Protein AF-A0A9E4R1P6-F1 (afdb_monomer)

Sequence (105 aa):
MTIDVGTGIARILKQEGVEWVSTFPVCRVNNALGREGMPMVMMRDDRYAVALADAFSRITAGAKNGVCTFQGGVNAAGIQVAFAGMAQAFEDGSPVLCITDGISA

Mean predicted aligned error: 2.77 Å

Structure (mmCIF, N/CA/C/O backbone):
data_AF-A0A9E4R1P6-F1
#
_entry.id   AF-A0A9E4R1P6-F1
#
loop_
_atom_site.group_PDB
_atom_site.id
_atom_site.type_symbol
_atom_site.label_atom_id
_atom_site.label_alt_id
_atom_site.label_comp_id
_atom_site.label_asym_id
_atom_site.label_entity_id
_atom_site.label_seq_id
_atom_site.pdbx_PDB_ins_code
_atom_site.Cartn_x
_atom_site.Cartn_y
_atom_site.Cartn_z
_atom_site.occupancy
_atom_site.B_iso_or_equiv
_atom_site.auth_seq_id
_atom_site.auth_comp_id
_atom_site.auth_asym_id
_atom_site.auth_atom_id
_atom_site.pdbx_PDB_model_num
ATOM 1 N N . MET A 1 1 ? -21.450 2.598 -18.128 1.00 70.06 1 MET A N 1
ATOM 2 C CA . MET A 1 1 ? -20.208 3.341 -18.428 1.00 70.06 1 MET A CA 1
ATOM 3 C C . MET A 1 1 ? -19.041 2.433 -18.069 1.00 70.06 1 MET A C 1
ATOM 5 O O . MET A 1 1 ? -18.981 1.994 -16.929 1.00 70.06 1 MET A O 1
ATOM 9 N N . THR A 1 2 ? -18.200 2.060 -19.031 1.00 89.00 2 THR A N 1
ATOM 10 C CA . THR A 1 2 ? -17.006 1.225 -18.801 1.00 89.00 2 THR A CA 1
ATOM 11 C C . THR A 1 2 ? -15.876 2.080 -18.226 1.00 89.00 2 THR A C 1
ATOM 13 O O . THR A 1 2 ? -15.660 3.193 -18.702 1.00 89.00 2 THR A O 1
ATOM 16 N N . ILE A 1 3 ? -15.177 1.581 -17.205 1.00 94.75 3 ILE A N 1
ATOM 17 C CA . ILE A 1 3 ? -14.033 2.248 -16.557 1.00 94.75 3 ILE A CA 1
ATOM 18 C C . ILE A 1 3 ? -12.776 1.384 -16.688 1.00 94.75 3 ILE A C 1
ATOM 20 O O . ILE A 1 3 ? -12.888 0.165 -16.822 1.00 94.75 3 ILE A O 1
ATOM 24 N N . ASP A 1 4 ? -11.591 2.001 -16.652 1.00 95.19 4 ASP A N 1
ATOM 25 C CA . ASP A 1 4 ? -10.331 1.254 -16.586 1.00 95.19 4 ASP A CA 1
ATOM 26 C C . ASP A 1 4 ? -10.140 0.595 -15.207 1.00 95.19 4 ASP A C 1
ATOM 28 O O . ASP A 1 4 ? -10.714 1.033 -14.206 1.00 95.19 4 ASP A O 1
ATOM 32 N N . VAL A 1 5 ? -9.332 -0.468 -15.154 1.00 94.62 5 VAL A N 1
ATOM 33 C CA . VAL A 1 5 ? -9.112 -1.265 -13.934 1.00 94.62 5 VAL A CA 1
ATOM 34 C C . VAL A 1 5 ? -8.558 -0.415 -12.789 1.00 94.62 5 VAL A C 1
ATOM 36 O O . VAL A 1 5 ? -8.999 -0.570 -11.653 1.00 94.62 5 VAL A O 1
ATOM 39 N N . GLY A 1 6 ? -7.640 0.515 -13.070 1.00 96.38 6 GLY A N 1
ATOM 40 C CA . GLY A 1 6 ? -7.062 1.385 -12.048 1.00 96.38 6 GLY A CA 1
ATOM 41 C C . GLY A 1 6 ? -8.111 2.306 -11.430 1.00 96.38 6 GLY A C 1
ATOM 42 O O . GLY A 1 6 ? -8.166 2.450 -10.209 1.00 96.38 6 GLY A O 1
ATOM 43 N N . THR A 1 7 ? -8.988 2.884 -12.256 1.00 97.56 7 THR A N 1
ATOM 44 C CA . THR A 1 7 ? -10.137 3.666 -11.772 1.00 97.56 7 THR A CA 1
ATOM 45 C C . THR A 1 7 ? -11.112 2.807 -10.968 1.00 97.56 7 THR A C 1
ATOM 47 O O . THR A 1 7 ? -11.629 3.268 -9.951 1.00 97.56 7 THR A O 1
ATOM 50 N N . GLY A 1 8 ? -11.332 1.553 -11.372 1.00 97.75 8 GLY A N 1
ATOM 51 C CA . GLY A 1 8 ? -12.106 0.587 -10.590 1.00 97.75 8 GLY A CA 1
ATOM 52 C C . GLY A 1 8 ? -11.530 0.382 -9.188 1.00 97.75 8 GLY A C 1
ATOM 53 O O . GLY A 1 8 ? -12.247 0.565 -8.207 1.00 97.75 8 GLY A O 1
ATOM 54 N N . ILE A 1 9 ? -10.227 0.095 -9.094 1.00 97.62 9 ILE A N 1
ATOM 55 C CA . ILE A 1 9 ? -9.514 -0.073 -7.817 1.00 97.62 9 ILE A CA 1
ATOM 56 C C . ILE A 1 9 ? -9.658 1.181 -6.952 1.00 97.62 9 ILE A C 1
ATOM 58 O O 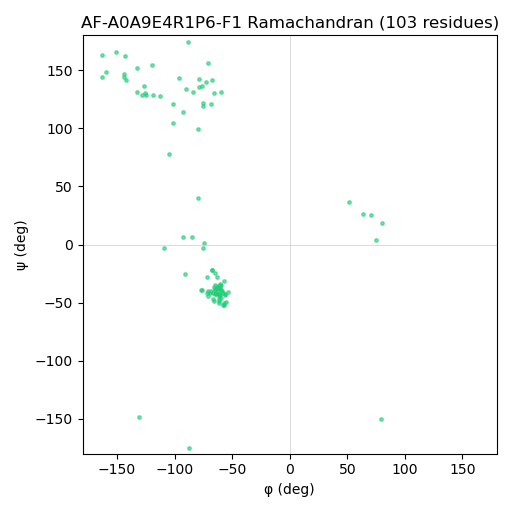. ILE A 1 9 ? -10.071 1.086 -5.802 1.00 97.62 9 ILE A O 1
ATOM 62 N N . ALA A 1 10 ? -9.380 2.363 -7.505 1.00 98.06 10 ALA A N 1
ATOM 63 C CA . ALA A 1 10 ? -9.454 3.618 -6.760 1.00 98.06 10 ALA A CA 1
ATOM 64 C C . ALA A 1 10 ? -10.853 3.874 -6.167 1.00 98.06 10 ALA A C 1
ATOM 66 O O . ALA A 1 10 ? -10.971 4.288 -5.014 1.00 98.06 10 ALA A O 1
ATOM 67 N N . ARG A 1 11 ? -11.921 3.589 -6.923 1.00 97.56 11 ARG A N 1
ATOM 68 C CA . ARG A 1 11 ? -13.304 3.738 -6.442 1.00 97.56 11 ARG A CA 1
ATOM 69 C C . ARG A 1 11 ? -13.662 2.729 -5.360 1.00 97.56 11 ARG A C 1
ATOM 71 O O . ARG A 1 11 ? -14.312 3.121 -4.398 1.00 97.56 11 ARG A O 1
ATOM 78 N N . ILE A 1 12 ? -13.220 1.479 -5.499 1.00 97.94 12 ILE A N 1
ATOM 79 C CA . ILE A 1 12 ? -13.414 0.446 -4.474 1.00 97.94 12 ILE A CA 1
ATOM 80 C C . ILE A 1 12 ? -12.711 0.866 -3.182 1.00 97.94 12 ILE A C 1
ATOM 82 O O . ILE A 1 12 ? -13.351 0.899 -2.143 1.00 97.94 12 ILE A O 1
ATOM 86 N N . LEU A 1 13 ? -11.448 1.302 -3.242 1.00 98.19 13 LEU A N 1
ATOM 87 C CA . LEU A 1 13 ? -10.725 1.771 -2.052 1.00 98.19 13 LEU A CA 1
ATOM 88 C C . LEU A 1 13 ? -11.474 2.905 -1.331 1.00 98.19 13 LEU A C 1
ATOM 90 O O . LEU A 1 13 ? -11.601 2.878 -0.111 1.00 98.19 13 LEU A O 1
ATOM 94 N N . LYS A 1 14 ? -12.032 3.872 -2.073 1.00 97.25 14 LYS A N 1
ATOM 95 C CA . LYS A 1 14 ? -12.857 4.941 -1.479 1.00 97.25 14 LYS A CA 1
ATOM 96 C C . LYS A 1 14 ? -14.146 4.410 -0.847 1.00 97.25 14 LYS A C 1
ATOM 98 O O . LYS A 1 14 ? -14.548 4.913 0.196 1.00 97.25 14 LYS A O 1
ATOM 103 N N . GLN A 1 15 ? -14.803 3.433 -1.474 1.00 97.75 15 GLN A N 1
ATOM 104 C CA . GLN A 1 15 ? -16.016 2.798 -0.938 1.00 97.75 15 GLN A CA 1
ATOM 105 C C . GLN A 1 15 ? -15.729 2.006 0.343 1.00 97.75 15 GLN A C 1
ATOM 107 O O . GLN A 1 15 ? -16.524 2.066 1.274 1.00 97.75 15 GLN A O 1
ATOM 112 N N . GLU A 1 16 ? -14.564 1.361 0.419 1.00 97.44 16 GLU A N 1
ATOM 113 C CA . GLU A 1 16 ? -14.054 0.673 1.614 1.00 97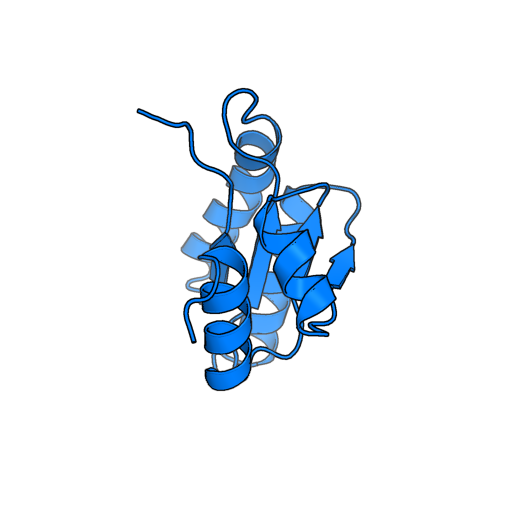.44 16 GLU A CA 1
ATOM 114 C C . GLU A 1 16 ? -13.541 1.644 2.700 1.00 97.44 16 GLU A C 1
ATOM 116 O O . GLU A 1 16 ? -13.060 1.217 3.746 1.00 97.44 16 GLU A O 1
ATOM 121 N N . GLY A 1 17 ? -13.635 2.961 2.480 1.00 96.06 17 GLY A N 1
ATOM 122 C CA . GLY A 1 17 ? -13.270 3.975 3.471 1.00 96.06 17 GLY A CA 1
ATOM 123 C C . GLY A 1 17 ? -11.770 4.259 3.585 1.00 96.06 17 GLY A C 1
ATOM 124 O O . GLY A 1 17 ? -11.340 4.831 4.585 1.00 96.06 17 GLY A O 1
ATOM 125 N N . VAL A 1 18 ? -10.966 3.897 2.580 1.00 98.06 18 VAL A N 1
ATOM 126 C CA . VAL A 1 18 ? -9.542 4.262 2.527 1.00 98.06 18 VAL A CA 1
ATOM 127 C C . VAL A 1 18 ? -9.413 5.772 2.320 1.00 98.06 18 VAL A C 1
ATOM 129 O O . VAL A 1 18 ? -9.896 6.321 1.331 1.00 98.06 18 VAL A O 1
ATOM 132 N N . GLU A 1 19 ? -8.751 6.445 3.260 1.00 95.94 19 GLU A N 1
ATOM 133 C CA . GLU A 1 19 ? -8.621 7.910 3.281 1.00 95.94 19 GLU A CA 1
ATOM 134 C C . GLU A 1 19 ? -7.373 8.422 2.555 1.00 95.94 19 GLU A C 1
ATOM 136 O O . GLU A 1 19 ? -7.340 9.573 2.120 1.00 95.94 19 GLU A O 1
ATOM 141 N N . TRP A 1 20 ? -6.331 7.596 2.459 1.00 98.25 20 TRP A N 1
ATOM 142 C CA . TRP A 1 20 ? -5.059 7.935 1.830 1.00 98.25 20 TRP A CA 1
ATOM 143 C C . TRP A 1 20 ? -4.248 6.673 1.518 1.00 98.25 20 TRP A C 1
ATOM 145 O O . TRP A 1 20 ? -4.506 5.598 2.057 1.00 98.25 20 TRP A O 1
ATOM 155 N N . VAL A 1 21 ? -3.247 6.817 0.649 1.00 98.62 21 VAL A N 1
ATOM 156 C CA . VAL A 1 21 ? -2.336 5.736 0.243 1.00 98.62 21 VAL A CA 1
ATOM 157 C C . VAL A 1 21 ? -0.888 6.199 0.402 1.00 98.62 21 VAL A C 1
ATOM 159 O O . VAL A 1 21 ? -0.526 7.264 -0.098 1.00 98.62 21 VAL A O 1
ATOM 162 N N . SER A 1 22 ? -0.031 5.434 1.079 1.00 98.50 22 SER A N 1
ATOM 163 C CA . SER A 1 22 ? 1.417 5.700 1.065 1.00 98.50 22 SER A CA 1
ATOM 164 C C . SER A 1 22 ? 2.042 5.175 -0.229 1.00 98.50 22 SER A C 1
ATOM 166 O O . SER A 1 22 ? 1.661 4.124 -0.737 1.00 98.50 22 SER A O 1
ATOM 168 N N . THR A 1 23 ? 3.011 5.889 -0.800 1.00 97.88 23 THR A N 1
ATOM 169 C CA . THR A 1 23 ? 3.576 5.509 -2.103 1.00 97.88 23 THR A CA 1
ATOM 170 C C . THR A 1 23 ? 5.066 5.783 -2.218 1.00 97.88 23 THR A C 1
ATOM 172 O O . THR A 1 23 ? 5.536 6.810 -1.733 1.00 97.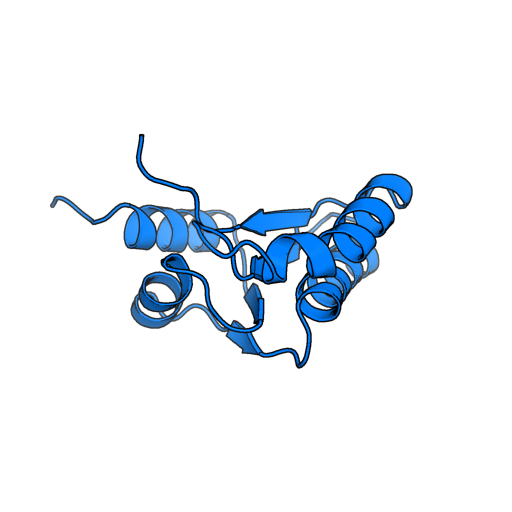88 23 THR A O 1
ATOM 175 N N . PHE A 1 24 ? 5.797 4.915 -2.925 1.00 96.94 24 PHE A N 1
ATOM 176 C CA . PHE A 1 24 ? 7.118 5.227 -3.476 1.00 96.94 24 PHE A CA 1
ATOM 177 C C . PHE A 1 24 ? 7.559 4.237 -4.574 1.00 96.94 24 PHE A C 1
ATOM 179 O O . PHE A 1 24 ? 7.305 3.051 -4.437 1.00 96.94 24 PHE A O 1
ATOM 186 N N . PRO A 1 25 ? 8.265 4.680 -5.630 1.00 90.50 25 PRO A N 1
ATOM 187 C CA . PRO A 1 25 ? 8.092 5.977 -6.267 1.00 90.50 25 PRO A CA 1
ATOM 188 C C . PRO A 1 25 ? 6.844 5.963 -7.166 1.00 90.50 25 PRO A C 1
ATOM 190 O O . PRO A 1 25 ? 6.095 6.939 -7.195 1.00 90.50 25 PRO A O 1
ATOM 193 N N . VAL A 1 26 ? 6.602 4.853 -7.880 1.00 89.75 26 VAL A N 1
ATOM 194 C CA . VAL A 1 26 ? 5.568 4.734 -8.916 1.00 89.75 26 VAL A CA 1
ATOM 195 C C . VAL A 1 26 ? 4.891 3.364 -8.895 1.00 89.75 26 VAL A C 1
ATOM 197 O O . VAL A 1 26 ? 5.545 2.339 -8.742 1.00 89.75 26 VAL A O 1
ATOM 200 N N . CYS A 1 27 ? 3.584 3.355 -9.131 1.00 94.25 27 CYS A N 1
ATOM 201 C CA . CYS A 1 27 ? 2.789 2.191 -9.519 1.00 94.25 27 CYS A CA 1
ATOM 202 C C . CYS A 1 27 ? 1.723 2.682 -10.509 1.00 94.25 27 CYS A C 1
ATOM 204 O O . CYS A 1 27 ? 1.255 3.821 -10.395 1.00 94.25 27 CYS A O 1
ATOM 206 N N . ARG A 1 28 ? 1.327 1.871 -11.500 1.00 92.81 28 ARG A N 1
ATOM 207 C CA . ARG A 1 28 ? 0.378 2.304 -12.550 1.00 92.81 28 ARG A CA 1
ATOM 208 C C . ARG A 1 28 ? -0.952 2.801 -11.980 1.00 92.81 28 ARG A C 1
ATOM 210 O O . ARG A 1 28 ? -1.553 3.714 -12.550 1.00 92.81 28 ARG A O 1
ATOM 217 N N . VAL A 1 29 ? -1.389 2.245 -10.847 1.00 96.19 29 VAL A N 1
ATOM 218 C CA . VAL A 1 29 ? -2.637 2.638 -10.176 1.00 96.19 29 VAL A CA 1
ATOM 219 C C . VAL A 1 29 ? -2.599 4.077 -9.647 1.00 96.19 29 VAL A C 1
ATOM 221 O O . VAL A 1 29 ? -3.645 4.715 -9.568 1.00 96.19 29 VAL A O 1
ATOM 224 N N . ASN A 1 30 ? -1.418 4.643 -9.371 1.00 96.94 30 ASN A N 1
ATOM 225 C CA . ASN A 1 30 ? -1.272 5.967 -8.752 1.00 96.94 30 ASN A CA 1
ATOM 226 C C . ASN A 1 30 ? -1.913 7.078 -9.592 1.00 96.94 30 ASN A C 1
ATOM 228 O O . ASN A 1 30 ? -2.519 8.003 -9.055 1.00 96.94 30 ASN A O 1
ATOM 232 N N . ASN A 1 31 ? -1.857 6.962 -10.923 1.00 96.31 31 ASN A N 1
ATOM 233 C CA . ASN A 1 31 ? -2.524 7.907 -11.820 1.00 96.31 31 ASN A CA 1
ATOM 234 C C . ASN A 1 31 ? -4.052 7.857 -11.684 1.00 96.31 31 ASN A C 1
ATOM 236 O O . ASN A 1 31 ? -4.719 8.877 -11.843 1.00 96.31 31 ASN A O 1
ATOM 240 N N . ALA A 1 32 ? -4.620 6.678 -11.426 1.00 97.56 32 ALA A N 1
ATOM 241 C CA . ALA A 1 32 ? -6.049 6.525 -11.183 1.00 97.56 32 ALA A CA 1
ATOM 242 C C . ALA A 1 32 ? -6.442 7.000 -9.776 1.00 97.56 32 ALA A C 1
ATOM 244 O O . ALA A 1 32 ? -7.454 7.682 -9.642 1.00 97.56 32 ALA A O 1
ATOM 245 N N . LEU A 1 33 ? -5.612 6.723 -8.761 1.00 97.94 33 LEU A N 1
ATOM 246 C CA . LEU A 1 33 ? -5.766 7.272 -7.408 1.00 97.94 33 LEU A CA 1
ATOM 247 C C . LEU A 1 33 ? -5.823 8.806 -7.447 1.00 97.94 33 LEU A C 1
ATOM 249 O O . LEU A 1 33 ? -6.772 9.398 -6.938 1.00 97.94 33 LEU A O 1
ATOM 253 N N . GLY A 1 34 ? -4.872 9.443 -8.139 1.00 97.00 34 GLY A N 1
ATOM 254 C CA . GLY A 1 34 ? -4.859 10.894 -8.330 1.00 97.00 34 GLY A CA 1
ATOM 255 C C . GLY A 1 34 ? -6.090 11.420 -9.078 1.00 97.00 34 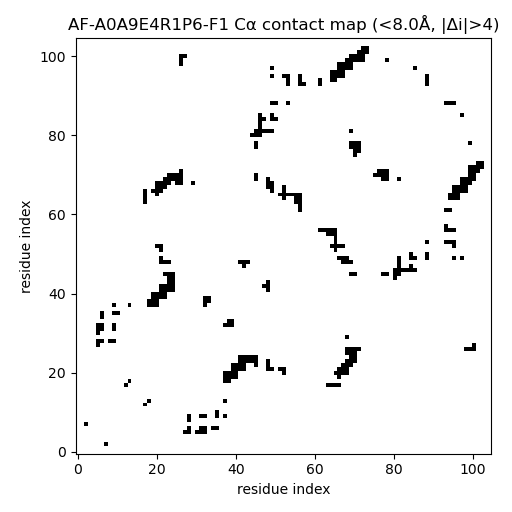GLY A C 1
ATOM 256 O O . GLY A 1 34 ? -6.690 12.400 -8.643 1.00 97.00 34 GLY A O 1
ATOM 257 N N . ARG A 1 35 ? -6.520 10.752 -10.162 1.00 96.81 35 ARG A N 1
ATOM 258 C CA . ARG A 1 35 ? -7.742 11.115 -10.913 1.00 96.81 35 ARG A CA 1
ATOM 259 C C . ARG A 1 35 ? -9.011 11.058 -10.061 1.00 96.81 35 ARG A C 1
ATOM 261 O O . ARG A 1 35 ? -9.877 11.911 -10.208 1.00 96.81 35 ARG A O 1
ATOM 268 N N . GLU A 1 36 ? -9.121 10.069 -9.179 1.00 97.44 36 GLU A N 1
ATOM 269 C CA . GLU A 1 36 ? -10.260 9.903 -8.266 1.00 97.44 36 GLU A CA 1
ATOM 270 C C . GLU A 1 36 ? -10.112 10.731 -6.971 1.00 97.44 36 GLU A C 1
ATOM 272 O O . GLU A 1 36 ? -10.942 10.623 -6.062 1.00 97.44 36 GLU A O 1
ATOM 277 N N . GLY A 1 37 ? -9.082 11.583 -6.884 1.00 97.06 37 GLY A N 1
ATOM 278 C CA . GLY A 1 37 ? -8.853 12.497 -5.766 1.00 97.06 37 GLY A CA 1
ATOM 279 C C . GLY A 1 37 ? -8.431 11.804 -4.471 1.00 97.06 37 GLY A C 1
ATOM 280 O O . GLY A 1 37 ? -8.702 12.331 -3.396 1.00 97.06 37 GLY A O 1
ATOM 281 N N . MET A 1 38 ? -7.818 10.620 -4.555 1.00 97.75 38 MET A N 1
ATOM 282 C CA . MET A 1 38 ? -7.271 9.917 -3.397 1.00 97.75 38 MET A CA 1
ATOM 283 C C . MET A 1 38 ? -5.959 10.584 -2.954 1.00 97.75 38 MET A C 1
ATOM 285 O O . MET A 1 38 ? -5.016 10.640 -3.753 1.00 97.75 38 MET A O 1
ATOM 289 N N . PRO A 1 39 ? -5.851 11.062 -1.701 1.00 97.94 39 PRO A N 1
ATOM 290 C CA . PRO A 1 39 ? -4.599 11.575 -1.165 1.00 97.94 39 PRO A CA 1
ATOM 291 C C . PRO A 1 39 ? -3.503 10.506 -1.190 1.00 97.94 39 PRO A C 1
ATOM 293 O O . PRO A 1 39 ? -3.699 9.378 -0.736 1.00 97.94 39 PRO A O 1
ATOM 296 N N . MET A 1 40 ? -2.329 10.871 -1.702 1.00 97.75 40 MET A N 1
ATOM 297 C CA . MET A 1 40 ? -1.156 10.000 -1.722 1.00 97.75 40 MET A CA 1
ATOM 298 C C . MET A 1 40 ? -0.020 10.630 -0.925 1.00 97.75 40 MET A C 1
ATOM 300 O O . MET A 1 40 ? 0.348 11.782 -1.163 1.00 97.75 40 MET A O 1
ATOM 304 N N . VAL A 1 41 ? 0.557 9.868 0.002 1.00 97.88 41 VAL A N 1
ATOM 305 C CA . VAL A 1 41 ? 1.681 10.302 0.836 1.00 97.88 41 VAL A CA 1
ATOM 306 C C . VAL A 1 41 ? 2.970 9.710 0.270 1.00 97.88 41 VAL A C 1
ATOM 308 O O . VAL A 1 41 ? 3.237 8.516 0.404 1.00 97.88 41 VAL A O 1
ATOM 311 N N . MET A 1 42 ? 3.763 10.548 -0.399 1.00 97.38 42 MET A N 1
ATOM 312 C CA . MET A 1 42 ? 5.013 10.140 -1.043 1.00 97.38 42 MET A CA 1
ATOM 313 C C . MET A 1 42 ? 6.123 9.920 -0.012 1.00 97.38 42 MET A C 1
ATOM 315 O O . MET A 1 42 ? 6.515 10.852 0.691 1.00 97.38 42 MET A O 1
ATOM 319 N N . MET A 1 43 ? 6.650 8.700 0.055 1.00 97.50 43 MET A N 1
ATOM 320 C CA . MET A 1 43 ? 7.804 8.352 0.885 1.00 97.50 43 MET A CA 1
ATOM 321 C C . MET A 1 43 ? 9.118 8.602 0.132 1.00 97.50 43 MET A C 1
ATOM 323 O O . MET A 1 43 ? 9.138 9.172 -0.958 1.00 97.50 43 MET A O 1
ATOM 327 N N . ARG A 1 44 ? 10.250 8.231 0.736 1.00 95.62 44 ARG A N 1
ATOM 328 C CA . ARG A 1 44 ? 11.583 8.331 0.111 1.00 95.62 44 ARG A CA 1
ATOM 329 C C . ARG A 1 44 ? 12.190 6.976 -0.249 1.00 95.62 44 ARG A C 1
ATOM 331 O O . ARG A 1 44 ? 13.281 6.959 -0.806 1.00 95.62 44 ARG A O 1
ATOM 338 N N . ASP A 1 45 ? 11.495 5.894 0.094 1.00 95.25 45 ASP A N 1
ATOM 339 C CA . ASP A 1 45 ? 11.919 4.509 -0.097 1.00 95.25 45 ASP A CA 1
ATOM 340 C C . ASP A 1 45 ? 10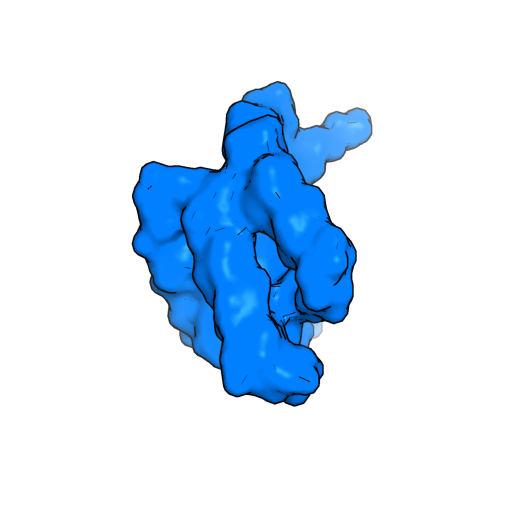.692 3.576 -0.063 1.00 95.25 45 ASP A C 1
ATOM 342 O O . ASP A 1 45 ? 9.720 3.863 0.651 1.00 95.25 45 ASP A O 1
ATOM 346 N N . ASP A 1 46 ? 10.732 2.465 -0.806 1.00 95.81 46 ASP A N 1
ATOM 347 C CA . ASP A 1 46 ? 9.639 1.491 -0.908 1.00 95.81 46 ASP A CA 1
ATOM 348 C C . ASP A 1 46 ? 9.330 0.845 0.451 1.00 95.81 46 ASP A C 1
ATOM 350 O O . ASP A 1 46 ? 8.163 0.666 0.808 1.00 95.81 46 ASP A O 1
ATOM 354 N N . ARG A 1 47 ? 10.356 0.579 1.275 1.00 96.81 47 ARG A N 1
ATOM 355 C CA . ARG A 1 47 ? 10.172 0.046 2.633 1.00 96.81 47 ARG A CA 1
ATOM 356 C C . ARG A 1 47 ? 9.383 1.014 3.506 1.00 96.81 47 ARG A C 1
ATOM 358 O O . ARG A 1 47 ? 8.550 0.576 4.298 1.00 96.81 47 ARG A O 1
ATOM 365 N N . TYR A 1 48 ? 9.629 2.318 3.379 1.00 97.69 48 TYR A N 1
ATOM 366 C CA . TYR A 1 48 ? 8.898 3.321 4.154 1.00 97.69 48 TYR A CA 1
ATOM 367 C C . TYR A 1 48 ? 7.453 3.487 3.682 1.00 97.69 48 TYR A C 1
ATOM 369 O O . TYR A 1 48 ? 6.593 3.793 4.507 1.00 97.69 48 TYR A O 1
ATOM 377 N N . ALA A 1 49 ? 7.155 3.233 2.400 1.00 98.25 49 ALA A N 1
ATOM 378 C CA . ALA A 1 49 ? 5.770 3.179 1.926 1.00 98.25 49 ALA A CA 1
ATOM 379 C C . ALA A 1 49 ? 4.986 2.094 2.673 1.00 98.25 49 ALA A C 1
ATOM 381 O O . ALA A 1 49 ? 3.906 2.380 3.195 1.00 98.25 49 ALA A O 1
ATOM 382 N N . VAL A 1 50 ? 5.562 0.896 2.817 1.00 98.50 50 VAL A N 1
ATOM 383 C CA . VAL A 1 50 ? 4.940 -0.185 3.595 1.00 98.50 50 VAL A CA 1
ATOM 384 C C . VAL A 1 50 ? 4.881 0.159 5.083 1.00 98.50 50 VAL A C 1
ATOM 386 O O . VAL A 1 50 ? 3.820 0.047 5.686 1.00 98.50 50 VAL A O 1
ATOM 389 N N . ALA A 1 51 ? 5.981 0.643 5.669 1.00 98.25 51 ALA A N 1
ATOM 390 C CA . ALA A 1 51 ? 6.052 0.937 7.101 1.00 98.25 51 ALA A CA 1
ATOM 391 C C . ALA A 1 51 ? 5.026 1.992 7.553 1.00 98.25 51 ALA A C 1
ATOM 393 O O . ALA A 1 51 ? 4.488 1.890 8.652 1.00 98.25 51 ALA A O 1
ATOM 394 N N . LEU A 1 52 ? 4.727 2.993 6.718 1.00 98.44 52 LEU A N 1
ATOM 395 C CA . LEU A 1 52 ? 3.703 3.987 7.040 1.00 98.44 52 LEU A CA 1
ATOM 396 C C . LEU A 1 52 ? 2.287 3.386 7.020 1.00 98.44 52 LEU A C 1
ATOM 398 O O . LEU A 1 52 ? 1.484 3.688 7.903 1.00 98.44 52 LEU A O 1
ATOM 402 N N . ALA A 1 53 ? 1.983 2.532 6.040 1.00 98.50 53 ALA A N 1
ATOM 403 C CA . ALA A 1 53 ? 0.697 1.839 5.972 1.00 98.50 53 ALA A CA 1
ATOM 404 C C . ALA A 1 53 ? 0.529 0.844 7.134 1.00 98.50 53 ALA A C 1
ATOM 406 O O . ALA A 1 53 ? -0.527 0.799 7.767 1.00 98.50 53 ALA A O 1
ATOM 407 N N . ASP A 1 54 ? 1.585 0.101 7.466 1.00 98.56 54 ASP A N 1
ATOM 408 C CA . ASP A 1 54 ? 1.628 -0.774 8.638 1.00 98.56 54 ASP A CA 1
ATOM 409 C C . ASP A 1 54 ? 1.379 0.008 9.937 1.00 98.56 54 ASP A C 1
ATOM 411 O O . ASP A 1 54 ? 0.458 -0.305 10.694 1.00 98.56 54 ASP A O 1
ATOM 415 N N . ALA A 1 55 ? 2.121 1.097 10.155 1.00 98.12 55 ALA A N 1
ATOM 416 C CA . ALA A 1 55 ? 1.950 1.940 11.332 1.00 98.12 55 ALA A CA 1
ATOM 417 C C . ALA A 1 55 ? 0.510 2.460 11.463 1.00 98.12 55 ALA A C 1
ATOM 419 O O . ALA A 1 55 ? -0.052 2.407 12.555 1.00 98.12 55 ALA A O 1
ATOM 420 N N . PHE A 1 56 ? -0.112 2.911 10.368 1.00 98.25 56 PHE A N 1
ATOM 421 C CA . PHE A 1 56 ? -1.504 3.372 10.375 1.00 98.25 56 PHE A CA 1
ATOM 422 C C . PHE A 1 56 ? -2.495 2.280 10.794 1.00 98.25 56 PHE A C 1
ATOM 424 O O . PHE A 1 56 ? -3.386 2.513 11.617 1.00 98.25 56 PHE A O 1
ATOM 431 N N . SER A 1 57 ? -2.305 1.072 10.275 1.00 98.25 57 SER A N 1
ATOM 432 C CA . SER A 1 57 ? -3.136 -0.083 10.622 1.00 98.25 57 SER A CA 1
ATOM 433 C C . SER A 1 57 ? -3.030 -0.405 12.111 1.00 98.25 57 SER A C 1
ATOM 435 O O . SER A 1 57 ? -4.031 -0.614 12.796 1.00 98.25 57 SER A O 1
ATOM 437 N N . ARG A 1 58 ? -1.813 -0.354 12.658 1.00 97.88 58 ARG A N 1
ATOM 438 C CA . ARG A 1 58 ? -1.542 -0.657 14.068 1.00 97.88 58 ARG A CA 1
ATOM 439 C C . ARG A 1 58 ? -2.064 0.407 15.026 1.00 97.88 58 ARG A C 1
ATOM 441 O O . ARG A 1 58 ? -2.683 0.057 16.027 1.00 97.88 58 ARG A O 1
ATOM 448 N N . ILE A 1 59 ? -1.867 1.696 14.733 1.00 97.62 59 ILE A N 1
ATOM 449 C CA . ILE A 1 59 ? -2.360 2.779 15.609 1.00 97.62 59 ILE A CA 1
ATOM 450 C C . ILE A 1 59 ? -3.890 2.865 15.625 1.00 97.62 59 ILE A C 1
ATOM 452 O O . ILE A 1 59 ? -4.460 3.395 16.574 1.00 97.62 59 ILE A O 1
ATOM 456 N N . THR A 1 60 ? -4.555 2.336 14.595 1.00 96.38 60 THR A N 1
ATOM 457 C CA . THR A 1 60 ? -6.018 2.209 14.548 1.00 96.38 60 THR A CA 1
ATOM 458 C C . THR A 1 60 ? -6.514 0.855 15.062 1.00 96.38 60 THR A C 1
ATOM 460 O O . THR A 1 60 ? -7.708 0.580 14.975 1.00 96.38 60 THR A O 1
ATOM 463 N N . ALA A 1 61 ? -5.627 0.013 15.609 1.00 95.50 61 ALA A N 1
ATOM 464 C CA . ALA A 1 61 ? -5.933 -1.337 16.084 1.00 95.50 61 ALA A CA 1
ATOM 465 C C . ALA A 1 61 ? -6.666 -2.203 15.036 1.00 95.50 61 ALA A C 1
ATOM 467 O O . ALA A 1 61 ? -7.561 -2.976 15.370 1.00 95.50 61 ALA A O 1
ATOM 468 N N . GLY A 1 62 ? -6.316 -2.03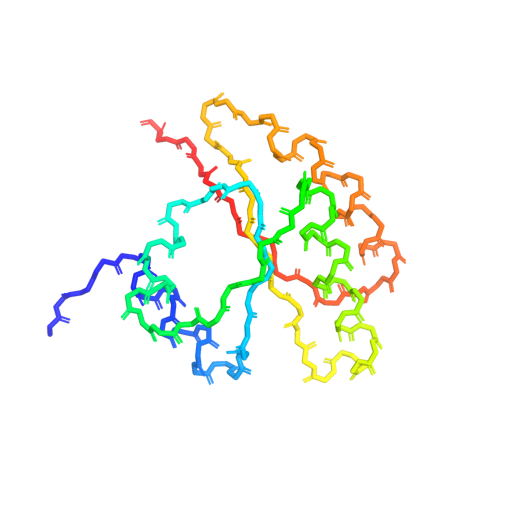9 13.756 1.00 94.00 62 GLY A N 1
ATOM 469 C CA . GLY A 1 62 ? -6.931 -2.748 12.634 1.00 94.00 62 GLY A CA 1
ATOM 470 C C . GLY A 1 62 ? -8.331 -2.260 12.253 1.00 94.00 62 GLY A C 1
ATOM 471 O O . GLY A 1 62 ? -8.940 -2.829 11.354 1.00 94.00 62 GLY A O 1
ATOM 472 N N . ALA A 1 63 ? -8.854 -1.204 12.889 1.00 95.50 63 ALA A N 1
ATOM 473 C CA . ALA A 1 63 ? -10.134 -0.610 12.499 1.00 95.50 63 ALA A CA 1
ATOM 474 C C . ALA A 1 63 ? -10.072 0.060 11.116 1.00 95.50 63 ALA A C 1
ATOM 476 O O . ALA A 1 63 ? -11.108 0.250 10.478 1.00 95.50 63 ALA A O 1
ATOM 477 N N . LYS A 1 64 ? -8.870 0.435 10.659 1.00 96.38 64 LYS A N 1
ATOM 478 C CA . LYS A 1 64 ? -8.611 0.936 9.308 1.00 96.38 64 LYS A CA 1
ATOM 479 C C . LYS A 1 64 ? -7.400 0.219 8.725 1.00 96.38 64 LYS A C 1
ATOM 481 O O . LYS A 1 64 ? -6.352 0.161 9.360 1.00 96.38 64 LYS A O 1
ATOM 486 N N . ASN A 1 65 ? -7.541 -0.283 7.504 1.00 96.62 65 ASN A N 1
ATOM 487 C CA . ASN A 1 65 ? -6.462 -0.985 6.816 1.00 96.62 65 ASN A CA 1
ATOM 488 C C . ASN A 1 65 ? -5.541 0.019 6.121 1.00 96.62 65 ASN A C 1
ATOM 490 O O . ASN A 1 65 ? -5.998 0.901 5.389 1.00 96.62 65 ASN A O 1
ATOM 494 N N . GLY A 1 66 ? -4.238 -0.135 6.319 1.00 98.25 66 GLY A N 1
ATOM 495 C CA . GLY A 1 66 ? -3.225 0.626 5.604 1.00 98.25 66 GLY A CA 1
ATOM 496 C C . GLY A 1 66 ? -3.122 0.168 4.157 1.00 98.25 66 GLY A C 1
ATOM 497 O O . GLY A 1 66 ? -3.166 -1.027 3.865 1.00 98.25 66 GLY A O 1
ATOM 498 N N . VAL A 1 67 ? -2.950 1.119 3.241 1.00 98.62 67 VAL A N 1
ATOM 499 C CA . VAL A 1 67 ? -2.775 0.840 1.813 1.00 98.62 67 VAL A CA 1
ATOM 500 C C . VAL A 1 67 ? -1.495 1.499 1.333 1.00 98.62 67 VAL A C 1
ATOM 502 O O . VAL A 1 67 ? -1.278 2.690 1.569 1.00 98.62 67 VAL A O 1
ATOM 505 N N . CYS A 1 68 ? -0.660 0.732 0.637 1.00 98.44 68 CYS A N 1
ATOM 506 C CA . CYS A 1 68 ? 0.566 1.241 0.044 1.00 98.44 68 CYS A CA 1
ATOM 507 C C . CYS A 1 68 ? 0.746 0.796 -1.408 1.00 98.44 68 CYS A C 1
ATOM 509 O O . CYS A 1 68 ? 0.268 -0.263 -1.822 1.00 98.44 68 CYS A O 1
ATOM 511 N N . THR A 1 69 ? 1.455 1.618 -2.181 1.00 97.94 69 THR A N 1
ATOM 512 C CA . THR A 1 69 ? 1.824 1.333 -3.571 1.00 97.94 69 THR A CA 1
ATOM 513 C C . THR A 1 69 ? 3.325 1.472 -3.779 1.00 97.94 69 THR A C 1
ATOM 515 O O . THR A 1 69 ? 3.916 2.465 -3.346 1.00 97.94 69 THR A O 1
ATOM 518 N N . PHE A 1 70 ? 3.938 0.535 -4.498 1.00 96.12 70 PHE A N 1
ATOM 519 C CA . PHE A 1 70 ? 5.367 0.596 -4.816 1.00 96.12 70 PHE A CA 1
ATOM 520 C C . PHE A 1 70 ? 5.722 -0.089 -6.138 1.00 96.12 70 PHE A C 1
ATOM 522 O O . PHE A 1 70 ? 4.909 -0.824 -6.714 1.00 96.12 70 PHE A O 1
ATOM 529 N N . GLN A 1 71 ? 6.929 0.180 -6.645 1.00 94.38 71 GLN A N 1
ATOM 530 C CA . GLN A 1 71 ? 7.325 -0.216 -7.998 1.00 94.38 71 GLN A CA 1
ATOM 531 C C . GLN A 1 71 ? 7.412 -1.739 -8.161 1.00 94.38 71 GLN A C 1
ATOM 533 O O . GLN A 1 71 ? 8.091 -2.434 -7.404 1.00 94.38 71 GLN A O 1
ATOM 538 N N . GLY A 1 72 ? 6.772 -2.233 -9.223 1.00 93.31 72 GLY A N 1
ATOM 539 C CA . GLY A 1 72 ? 6.832 -3.624 -9.672 1.00 93.31 72 GLY A CA 1
ATOM 540 C C . GLY A 1 72 ? 7.129 -3.739 -11.170 1.00 93.31 72 GLY A C 1
ATOM 541 O O . GLY A 1 72 ? 7.799 -2.890 -11.764 1.00 93.31 72 GLY A O 1
ATOM 542 N N . GLY A 1 73 ? 6.601 -4.787 -11.800 1.00 91.19 73 GLY A N 1
ATOM 543 C CA . GLY A 1 73 ? 6.767 -5.066 -13.226 1.00 91.19 73 GLY A CA 1
ATOM 544 C C . GLY A 1 73 ? 8.115 -5.709 -13.568 1.00 91.19 73 GLY A C 1
ATOM 545 O O . GLY A 1 73 ? 8.682 -6.448 -12.772 1.00 91.19 73 GLY A O 1
ATOM 546 N N . VAL A 1 74 ? 8.623 -5.450 -14.780 1.00 87.25 74 VAL A N 1
ATOM 547 C CA . VAL A 1 74 ? 9.853 -6.088 -15.301 1.00 87.25 74 VAL A CA 1
ATOM 548 C C . VAL A 1 74 ? 11.079 -5.757 -14.440 1.00 87.25 74 VAL A C 1
ATOM 550 O O . VAL A 1 74 ? 11.911 -6.623 -14.193 1.00 87.25 74 VAL A O 1
ATOM 553 N N . ASN A 1 75 ? 11.160 -4.520 -13.938 1.00 84.56 75 ASN A N 1
ATOM 554 C CA . ASN A 1 75 ? 12.210 -4.070 -13.026 1.00 84.56 75 ASN A CA 1
ATOM 555 C C . ASN A 1 75 ? 11.650 -3.957 -11.608 1.00 84.56 75 ASN A C 1
ATOM 557 O O . ASN A 1 75 ? 11.353 -2.868 -11.119 1.00 84.56 75 ASN A O 1
ATOM 561 N N . ALA A 1 76 ? 11.515 -5.102 -10.949 1.00 86.81 76 ALA A N 1
ATOM 562 C CA . ALA A 1 76 ? 10.917 -5.227 -9.626 1.00 86.81 76 ALA A CA 1
ATOM 563 C C . ALA A 1 76 ? 11.891 -4.838 -8.485 1.00 86.81 76 ALA A C 1
ATOM 565 O O . ALA A 1 76 ? 11.952 -5.496 -7.451 1.00 86.81 76 ALA A O 1
ATOM 566 N N . ALA A 1 77 ? 12.688 -3.780 -8.664 1.00 91.38 77 ALA A N 1
ATOM 567 C CA . ALA A 1 77 ? 13.588 -3.298 -7.612 1.00 91.38 77 ALA A CA 1
ATOM 568 C C . ALA A 1 77 ? 12.794 -2.782 -6.397 1.00 91.38 77 ALA A C 1
ATOM 570 O O . ALA A 1 77 ? 13.165 -3.053 -5.258 1.00 91.38 77 ALA A O 1
ATOM 571 N N . GLY A 1 78 ? 11.659 -2.117 -6.640 1.00 93.62 78 GLY A N 1
ATOM 572 C CA . GLY A 1 78 ? 10.804 -1.589 -5.577 1.00 93.62 78 GLY A CA 1
ATOM 573 C C . GLY A 1 78 ? 10.240 -2.671 -4.658 1.00 93.62 78 GLY A C 1
ATOM 574 O O . GLY A 1 78 ? 10.426 -2.604 -3.447 1.00 93.62 78 GLY A O 1
ATOM 575 N N . ILE A 1 79 ? 9.641 -3.736 -5.212 1.00 94.31 79 ILE A N 1
ATOM 576 C CA . ILE A 1 79 ? 9.141 -4.864 -4.399 1.00 94.31 79 ILE A CA 1
ATOM 577 C C . ILE A 1 79 ? 10.257 -5.557 -3.600 1.00 94.31 79 ILE A C 1
ATOM 579 O O . ILE A 1 79 ? 10.009 -5.995 -2.479 1.00 94.31 79 ILE A O 1
ATOM 583 N N . GLN A 1 80 ? 11.485 -5.635 -4.131 1.00 94.94 80 GLN A N 1
ATOM 584 C CA . GLN A 1 80 ? 12.627 -6.212 -3.409 1.00 94.94 80 GLN A CA 1
ATOM 585 C C . GLN A 1 80 ? 12.979 -5.386 -2.166 1.00 94.94 80 GLN A C 1
ATOM 587 O O . GLN A 1 80 ? 13.223 -5.952 -1.102 1.00 94.94 80 GLN A O 1
ATOM 592 N N . VAL A 1 81 ? 12.955 -4.055 -2.279 1.00 96.44 81 VAL A N 1
ATOM 593 C CA . VAL A 1 81 ? 13.182 -3.140 -1.149 1.00 96.44 81 VAL A CA 1
ATOM 594 C C . VAL A 1 81 ? 11.987 -3.145 -0.183 1.00 96.44 81 VAL A C 1
ATOM 596 O O . VAL A 1 81 ? 12.169 -3.213 1.035 1.00 96.44 81 VAL A O 1
ATOM 599 N N . ALA A 1 82 ? 10.759 -3.160 -0.711 1.00 97.44 82 ALA A N 1
ATOM 600 C CA . ALA A 1 82 ? 9.519 -3.212 0.064 1.00 97.44 82 ALA A CA 1
ATOM 601 C C . ALA A 1 82 ? 9.376 -4.501 0.888 1.00 97.44 82 ALA A C 1
ATOM 60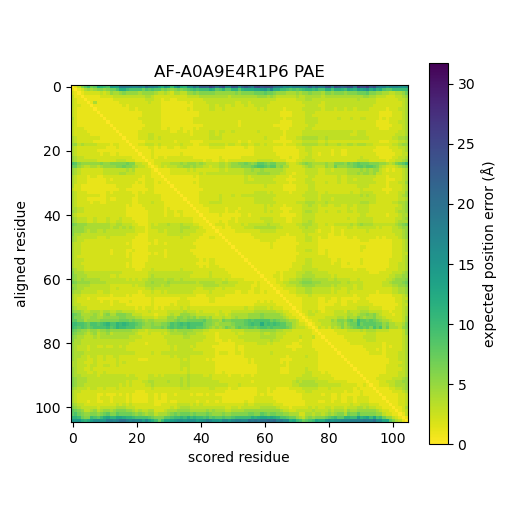3 O O . ALA A 1 82 ? 8.723 -4.488 1.933 1.00 97.44 82 ALA A O 1
ATOM 604 N N . PHE A 1 83 ? 9.985 -5.608 0.444 1.00 96.94 83 PHE A N 1
ATOM 605 C CA . PHE A 1 83 ? 9.811 -6.933 1.042 1.00 96.94 83 PHE A CA 1
ATOM 606 C C . PHE A 1 83 ? 10.094 -6.964 2.543 1.00 96.94 83 PHE A C 1
ATOM 608 O O . PHE A 1 83 ? 9.320 -7.550 3.293 1.00 96.94 83 PHE A O 1
ATOM 615 N N . ALA A 1 84 ? 11.139 -6.276 3.009 1.00 97.00 84 ALA A N 1
ATOM 616 C CA . ALA A 1 84 ? 11.438 -6.205 4.439 1.00 97.00 84 ALA A CA 1
ATOM 617 C C . ALA A 1 84 ? 10.312 -5.525 5.244 1.00 97.00 84 ALA A C 1
ATOM 619 O O . ALA A 1 84 ? 10.034 -5.924 6.371 1.00 97.00 84 ALA A O 1
ATOM 620 N N . GLY A 1 85 ? 9.649 -4.515 4.669 1.00 97.56 85 GLY A N 1
ATOM 621 C CA . GLY A 1 85 ? 8.480 -3.877 5.277 1.00 97.56 85 GLY A CA 1
ATOM 622 C C . GLY A 1 85 ? 7.250 -4.785 5.267 1.00 97.56 85 GLY A C 1
ATOM 623 O O . GLY A 1 85 ? 6.537 -4.847 6.263 1.00 97.56 85 GLY A O 1
ATOM 624 N N . MET A 1 86 ? 7.027 -5.530 4.178 1.00 98.12 86 MET A N 1
ATOM 625 C CA . MET A 1 86 ? 5.916 -6.488 4.085 1.00 98.12 86 MET A CA 1
ATOM 626 C C . MET A 1 86 ? 6.078 -7.641 5.080 1.00 98.12 86 MET A C 1
ATOM 628 O O . MET A 1 86 ? 5.119 -8.010 5.749 1.00 98.12 86 MET A O 1
ATOM 632 N N . ALA A 1 87 ? 7.294 -8.177 5.209 1.00 98.25 87 ALA A N 1
ATOM 633 C CA . ALA A 1 87 ? 7.612 -9.217 6.181 1.00 98.25 87 ALA A CA 1
ATOM 634 C C . ALA A 1 87 ? 7.377 -8.732 7.619 1.00 98.25 87 ALA A C 1
ATOM 636 O O . ALA A 1 87 ? 6.769 -9.445 8.408 1.00 98.25 87 ALA A O 1
ATOM 637 N N . GLN A 1 88 ? 7.783 -7.497 7.936 1.00 98.19 88 GLN A N 1
ATOM 638 C CA . GLN A 1 88 ? 7.520 -6.896 9.245 1.00 98.19 88 GLN A CA 1
ATOM 639 C C . GLN A 1 88 ? 6.015 -6.763 9.527 1.00 98.19 88 GLN A C 1
ATOM 641 O O . GLN A 1 88 ? 5.569 -7.155 10.599 1.00 98.19 88 GLN A O 1
ATOM 646 N N . ALA A 1 89 ? 5.230 -6.255 8.570 1.00 98.19 89 ALA A N 1
ATOM 647 C CA . ALA A 1 89 ? 3.781 -6.117 8.733 1.00 98.19 89 ALA A CA 1
ATOM 648 C C . ALA A 1 89 ? 3.087 -7.476 8.945 1.00 98.19 89 ALA A C 1
ATOM 650 O O . ALA A 1 89 ? 2.146 -7.578 9.732 1.00 98.19 89 ALA A O 1
ATOM 651 N N . PHE A 1 90 ? 3.574 -8.523 8.268 1.00 98.12 90 PHE A N 1
ATOM 652 C CA . PHE A 1 90 ? 3.091 -9.891 8.442 1.00 98.12 90 PHE A CA 1
ATOM 653 C C . PHE A 1 90 ? 3.397 -10.443 9.842 1.00 98.12 90 PHE A C 1
ATOM 655 O O . PHE A 1 90 ? 2.490 -10.950 10.497 1.00 98.12 90 PHE A O 1
ATOM 662 N N . GLU A 1 91 ? 4.639 -10.305 10.318 1.00 98.31 91 GLU A N 1
ATOM 663 C CA . GLU A 1 91 ? 5.039 -10.713 11.677 1.00 98.31 91 GLU A CA 1
ATOM 664 C C . GLU A 1 91 ? 4.263 -9.951 12.763 1.00 98.31 91 GLU A C 1
ATOM 666 O O . GLU A 1 91 ? 3.854 -10.535 13.765 1.00 98.31 91 GLU A O 1
ATOM 671 N N . ASP A 1 92 ? 3.985 -8.663 12.540 1.00 96.56 92 ASP A N 1
ATOM 672 C CA . ASP A 1 92 ? 3.197 -7.826 13.452 1.00 96.56 92 ASP A CA 1
ATOM 673 C C . ASP A 1 92 ? 1.679 -8.131 13.394 1.00 96.56 92 ASP A C 1
ATOM 675 O O . ASP A 1 92 ? 0.903 -7.538 14.149 1.00 96.56 92 ASP A O 1
ATOM 679 N N . GLY A 1 93 ? 1.229 -9.044 12.518 1.00 96.1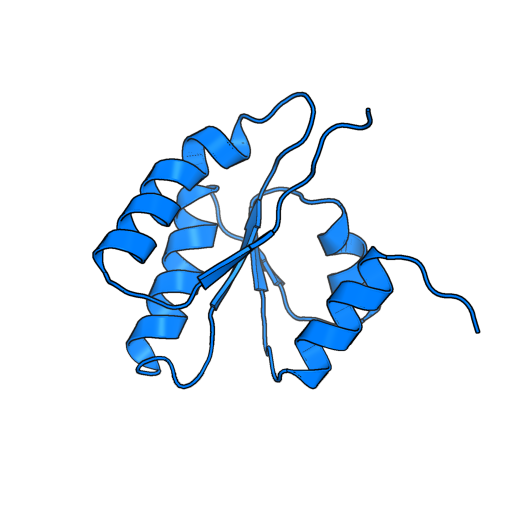9 93 GLY A N 1
ATOM 680 C CA . GLY A 1 93 ? -0.186 -9.404 12.351 1.00 96.19 93 GLY A CA 1
ATOM 681 C C . GLY A 1 93 ? -1.059 -8.250 11.844 1.00 96.19 93 GLY A C 1
ATOM 682 O O . GLY A 1 93 ? -2.254 -8.190 12.137 1.00 96.19 93 GLY A O 1
ATOM 683 N N . SER A 1 94 ? -0.455 -7.304 11.126 1.00 97.31 94 SER A N 1
ATOM 684 C CA . SER A 1 94 ? -1.056 -6.025 10.757 1.00 97.31 94 SER A CA 1
ATOM 685 C C . SER A 1 94 ? -1.794 -6.092 9.411 1.00 97.31 94 SER A C 1
ATOM 687 O O . SER A 1 94 ? -1.246 -6.616 8.435 1.00 97.31 94 SER A O 1
ATOM 689 N N . PRO A 1 95 ? -3.028 -5.557 9.298 1.00 97.31 95 PRO A N 1
ATOM 690 C CA . PRO A 1 95 ? -3.781 -5.598 8.048 1.00 97.31 95 PRO A CA 1
ATOM 691 C C . PRO A 1 95 ? -3.313 -4.515 7.062 1.00 97.31 95 PRO A C 1
ATOM 693 O O . PRO A 1 95 ? -3.740 -3.363 7.131 1.00 97.31 95 PRO A O 1
ATOM 696 N N . VAL A 1 96 ? -2.476 -4.902 6.094 1.00 98.19 96 VAL A N 1
ATOM 697 C CA . VAL A 1 96 ? -1.933 -3.994 5.068 1.00 98.19 96 VAL A CA 1
ATOM 698 C C . VAL A 1 96 ? -2.226 -4.504 3.656 1.00 98.19 96 VAL A C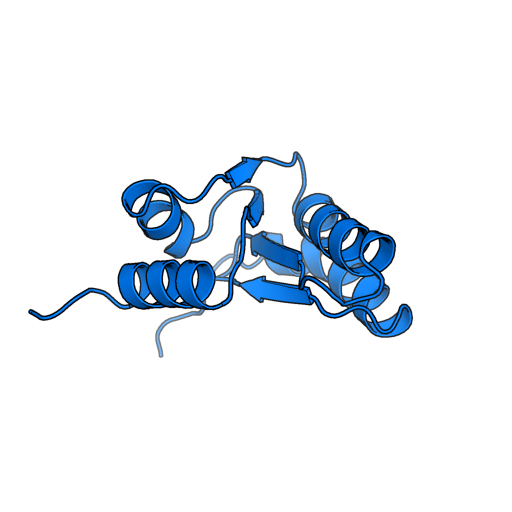 1
ATOM 700 O O . VAL A 1 96 ? -1.887 -5.635 3.307 1.00 98.19 96 VAL A O 1
ATOM 703 N N . LEU A 1 97 ? -2.794 -3.645 2.804 1.00 98.31 97 LEU A N 1
ATOM 704 C CA . LEU A 1 97 ? -2.918 -3.888 1.367 1.00 98.31 97 LEU A CA 1
ATOM 705 C C . LEU A 1 97 ? -1.716 -3.289 0.626 1.00 98.31 97 LEU A C 1
ATOM 707 O O . LEU A 1 97 ? -1.550 -2.070 0.555 1.00 98.31 97 LEU A O 1
ATOM 711 N N . CYS A 1 98 ? -0.904 -4.157 0.030 1.00 97.88 98 CYS A N 1
ATOM 712 C CA . CYS A 1 98 ? 0.222 -3.771 -0.815 1.00 97.88 98 CYS A CA 1
ATOM 713 C C . CYS A 1 98 ? -0.154 -3.921 -2.294 1.00 97.88 98 CYS A C 1
ATOM 715 O O . CYS A 1 98 ? -0.485 -5.020 -2.738 1.00 97.88 98 CYS A O 1
ATOM 717 N N . ILE A 1 99 ? -0.089 -2.833 -3.064 1.00 97.44 99 ILE A N 1
ATOM 718 C CA . ILE A 1 99 ? -0.412 -2.827 -4.496 1.00 97.44 99 ILE A CA 1
ATOM 719 C C . ILE A 1 99 ? 0.862 -2.567 -5.299 1.00 97.44 99 ILE A C 1
ATOM 721 O O . ILE A 1 99 ? 1.573 -1.588 -5.078 1.00 97.44 99 ILE A O 1
ATOM 725 N N . THR A 1 100 ? 1.144 -3.434 -6.266 1.00 95.75 100 THR A N 1
ATOM 726 C CA . THR A 1 100 ? 2.310 -3.301 -7.141 1.00 95.75 100 THR A CA 1
ATOM 727 C C . THR A 1 100 ? 1.987 -3.750 -8.562 1.00 95.75 100 THR A C 1
ATOM 729 O O . THR A 1 100 ? 0.985 -4.423 -8.807 1.00 95.75 100 THR A O 1
ATOM 732 N N . ASP A 1 101 ? 2.825 -3.348 -9.514 1.00 93.75 101 ASP A N 1
ATOM 733 C CA . ASP A 1 101 ? 2.640 -3.688 -10.921 1.00 93.75 101 ASP A CA 1
ATOM 734 C C . ASP A 1 101 ? 3.054 -5.143 -11.198 1.00 93.75 101 ASP A C 1
ATOM 736 O O . ASP A 1 101 ? 4.109 -5.604 -10.761 1.00 93.75 101 ASP A O 1
ATOM 740 N N . GLY A 1 102 ? 2.243 -5.856 -11.981 1.00 90.38 102 GLY A N 1
ATOM 741 C CA . GLY A 1 102 ? 2.597 -7.163 -12.537 1.00 90.38 102 GLY A CA 1
ATOM 742 C C . GLY A 1 102 ? 3.328 -7.065 -13.882 1.00 90.38 102 GLY A C 1
ATOM 743 O O . GLY A 1 102 ? 3.453 -5.989 -14.476 1.00 90.38 102 GLY A O 1
ATOM 744 N N . ILE A 1 103 ? 3.779 -8.212 -14.388 1.00 89.62 103 ILE A N 1
ATOM 745 C CA . ILE A 1 103 ? 4.241 -8.378 -15.773 1.00 89.62 103 ILE A CA 1
ATOM 746 C C . ILE A 1 103 ? 3.101 -8.932 -16.633 1.00 89.62 103 ILE A C 1
ATOM 748 O O . ILE A 1 103 ? 2.297 -9.730 -16.155 1.00 89.62 103 ILE A O 1
ATOM 752 N N . SER A 1 104 ? 3.005 -8.489 -17.887 1.00 84.19 104 SER A N 1
ATOM 753 C CA . SER A 1 104 ? 2.085 -9.110 -18.845 1.00 84.19 104 SER A CA 1
ATOM 754 C C . SER A 1 104 ? 2.562 -10.528 -19.164 1.00 84.19 104 SER A C 1
ATOM 756 O O . SER A 1 104 ? 3.771 -10.745 -19.261 1.00 84.19 104 SER A O 1
ATOM 758 N N . ALA A 1 105 ? 1.614 -11.457 -19.301 1.00 71.25 105 ALA A N 1
ATOM 759 C CA . ALA A 1 105 ? 1.872 -12.813 -19.781 1.00 71.25 105 ALA A CA 1
ATOM 760 C C . ALA A 1 105 ? 2.289 -12.826 -21.259 1.00 71.25 105 ALA A C 1
ATOM 762 O O . ALA A 1 105 ? 1.838 -11.919 -22.001 1.00 71.25 105 ALA A O 1
#

Radius of gyration: 13.2 Å; Cα contacts (8 Å, |Δi|>4): 201; chains: 1; bounding box: 34×25×36 Å

pLDDT: mean 95.62, std 4.59, range [70.06, 98.62]

Secondary structure (DSSP, 8-state):
----HHHHHHHHHHHTT---EEEES--TTHHHHHHTT--EEE-SSHHHHHHHHHHHHHHTTTSS-EEEEE--SSSTHHHHHHHHHHHHHHHTT--EEEEE-----

Nearest PDB structures (foldseek):
  5dte-assembly3_C  TM=3.207E-01  e=3.203E-02  Actinobacillus succinogenes 130Z
  1cr0-assembly1_A  TM=4.470E-01  e=4.184E-01  Escherichia phage T7
  1b93-assembly1_C-2  TM=4.254E-01  e=1.669E+00  Escherichia coli
  5h3l-assembly1_C  TM=3.749E-01  e=1.563E+00  synthetic construct
  1s8a-assembly1_E  TM=4.958E-01  e=3.680E+00  Escherichia coli

Solvent-accessible surface area (backbone atoms only — not comparable to full-atom values): 5476 Å² total; per-residue (Å²): 134,92,75,56,70,39,47,50,50,39,51,49,41,50,73,74,63,52,76,55,32,24,24,10,93,50,37,79,46,52,64,25,25,53,74,72,67,46,48,68,47,77,46,95,40,28,30,52,7,37,44,53,14,33,49,51,4,53,79,46,72,56,77,42,65,15,31,22,34,23,22,33,33,93,68,40,60,31,48,63,52,20,42,65,26,52,53,49,27,57,75,70,71,41,51,59,50,78,45,61,39,71,69,86,130

Foldseek 3Di:
DDDDPLLVVLVVCVVVVPQAAEEPDDAPSVVNVVVSVHHYHYDPALLVSLQVQLVVQVVCVNPDGREYEWEPEPPHPSCVRNVVSVVVSVVVVGRYHYDYDYYDD